Protein AF-A0ABD2LKK3-F1 (afdb_monomer)

Radius of gyration: 20.93 Å; Cα contacts (8 Å, |Δi|>4): 70; chains: 1; bounding box: 27×36×57 Å

Sequence (94 aa):
MAYNGFKNVTVDQHFYVRHRICLRYANNPCVIEKSKNGLERYYPMELVKIVREWSKLYMEAHIRCCYQILYGKLSDLGIVVATLLYSFSHFLRS

Foldseek 3Di:
DDAWPPPPDQPQNVCCVPPVDRDPCSVDAWDWDQDPVRTIGTHRPVPDDDDCPVVVVVVVVLVVLVVCVVVVNDDPVSVVVNVVVVVVVVVVVD

Nearest PDB structures (foldseek):
  6lw5-assembly1_A  TM=2.890E-01  e=2.418E+00  Escherichia coli

pLDDT: mean 70.03, std 16.15, range [43.22, 92.88]

Mean predicted aligned error: 16.16 Å

InterPro domains:
  IPR036085 PAZ domain superfamily [SSF101690] (7-52)

Secondary structure (DSSP, 8-state):
-B-TT-TT-BHHHHHHHHH----TTTTSPEEEEE-TTS-EEEEEGGG----THHHHHHHHHHHHHHHHHHTT---HHHHHHHHHHHHHHHHTT-

Solvent-accessible surface area (backbone atoms only — not comparable to full-atom values): 5861 Å² total; per-residue (Å²): 113,70,46,72,90,47,89,81,43,36,57,51,59,50,37,32,73,76,68,70,39,81,64,91,61,67,87,55,72,59,49,74,50,78,44,95,83,76,50,63,45,80,40,58,52,93,77,64,74,88,76,66,65,64,56,53,58,50,48,52,52,46,51,52,49,52,50,34,59,76,69,70,72,57,58,76,70,51,54,53,53,51,53,51,51,52,54,50,58,56,59,78,72,112

Structure (mmCIF, N/CA/C/O backbone):
data_AF-A0ABD2LKK3-F1
#
_entry.id   AF-A0ABD2LKK3-F1
#
loop_
_atom_site.group_PDB
_atom_site.id
_atom_site.type_symbol
_atom_site.label_atom_id
_atom_site.label_alt_id
_atom_site.label_comp_id
_atom_site.label_asym_id
_atom_site.label_entity_id
_atom_site.label_seq_id
_atom_site.pdbx_PDB_ins_code
_atom_site.Cartn_x
_atom_site.Cartn_y
_atom_site.Cartn_z
_atom_site.occupancy
_atom_site.B_iso_or_equiv
_atom_site.auth_seq_id
_atom_site.auth_comp_id
_atom_site.auth_asym_id
_atom_site.auth_atom_id
_atom_site.pdbx_PDB_model_num
ATOM 1 N N . MET A 1 1 ? 2.626 3.820 -12.382 1.00 49.06 1 MET A N 1
ATOM 2 C CA . MET A 1 1 ? 3.460 4.095 -11.189 1.00 49.06 1 MET A CA 1
ATOM 3 C C . MET A 1 1 ? 4.368 2.894 -10.967 1.00 49.06 1 MET A C 1
ATOM 5 O O . MET A 1 1 ? 3.848 1.786 -10.910 1.00 49.06 1 MET A O 1
ATOM 9 N N . ALA A 1 2 ? 5.690 3.083 -10.968 1.00 43.72 2 ALA A N 1
ATOM 10 C CA . ALA A 1 2 ? 6.663 1.988 -10.909 1.00 43.72 2 ALA A CA 1
ATOM 11 C C . ALA A 1 2 ? 6.999 1.610 -9.457 1.00 43.72 2 ALA A C 1
ATOM 13 O O . ALA A 1 2 ? 7.172 2.489 -8.617 1.00 43.72 2 ALA A O 1
ATOM 14 N N . TYR A 1 3 ? 7.102 0.312 -9.176 1.00 48.75 3 TYR A N 1
ATOM 15 C CA . TYR A 1 3 ? 7.445 -0.227 -7.861 1.00 48.75 3 TYR A CA 1
ATOM 16 C C . TYR A 1 3 ? 8.963 -0.454 -7.743 1.00 48.75 3 TYR A C 1
ATOM 18 O O . TYR A 1 3 ? 9.542 -1.258 -8.471 1.00 48.75 3 TYR A O 1
ATOM 26 N N . ASN A 1 4 ? 9.596 0.211 -6.770 1.00 46.41 4 ASN A N 1
ATOM 27 C CA . ASN A 1 4 ? 10.872 -0.209 -6.176 1.00 46.41 4 ASN A CA 1
ATOM 28 C C . ASN A 1 4 ? 12.077 -0.315 -7.145 1.00 46.41 4 ASN A C 1
ATOM 30 O O . ASN A 1 4 ? 12.809 -1.301 -7.131 1.00 46.41 4 ASN A O 1
ATOM 34 N N . GLY A 1 5 ? 12.283 0.681 -8.014 1.00 50.78 5 GLY A N 1
ATOM 35 C CA . GLY A 1 5 ? 13.502 0.804 -8.837 1.00 50.78 5 GLY A CA 1
ATOM 36 C C . GLY A 1 5 ? 13.669 -0.220 -9.971 1.00 50.78 5 GLY A C 1
ATOM 37 O O . GLY A 1 5 ? 14.537 -0.043 -10.825 1.00 50.78 5 GLY A O 1
ATOM 38 N N . PHE A 1 6 ? 12.814 -1.242 -10.055 1.00 51.78 6 PHE A N 1
ATOM 39 C CA . PHE A 1 6 ? 12.710 -2.091 -11.237 1.00 51.78 6 PHE A CA 1
ATOM 40 C C . PHE A 1 6 ? 11.916 -1.340 -12.304 1.00 51.78 6 PHE A C 1
ATOM 42 O O . PHE A 1 6 ? 10.716 -1.093 -12.156 1.00 51.78 6 PHE A O 1
ATOM 49 N N . LYS A 1 7 ? 12.600 -0.950 -13.385 1.00 56.09 7 LYS A N 1
ATOM 50 C CA . LYS A 1 7 ? 11.965 -0.351 -14.563 1.00 56.09 7 LYS A CA 1
ATOM 51 C C . LYS A 1 7 ? 10.819 -1.266 -15.018 1.00 56.09 7 LYS A C 1
ATOM 53 O O . LYS A 1 7 ? 11.064 -2.386 -15.448 1.00 56.09 7 LYS A O 1
ATOM 58 N N . ASN A 1 8 ? 9.593 -0.747 -14.936 1.00 69.69 8 ASN A N 1
ATOM 59 C CA . ASN A 1 8 ? 8.366 -1.251 -15.570 1.00 69.69 8 ASN A CA 1
ATOM 60 C C . ASN A 1 8 ? 7.476 -2.248 -14.807 1.00 69.69 8 ASN A C 1
ATOM 62 O O . ASN A 1 8 ? 6.498 -2.691 -15.399 1.00 69.69 8 ASN A O 1
ATOM 66 N N . VAL A 1 9 ? 7.709 -2.555 -13.524 1.00 80.06 9 VAL A N 1
ATOM 67 C CA . VAL A 1 9 ? 6.701 -3.313 -12.749 1.00 80.06 9 VAL A CA 1
ATOM 68 C C . VAL A 1 9 ? 5.724 -2.348 -12.087 1.00 80.06 9 VAL A C 1
ATOM 70 O O . VAL A 1 9 ? 6.116 -1.502 -11.276 1.00 80.06 9 VAL A O 1
ATOM 73 N N . THR A 1 10 ? 4.448 -2.465 -12.437 1.00 86.94 10 THR A N 1
ATOM 74 C CA . THR A 1 10 ? 3.368 -1.682 -11.833 1.00 86.94 10 THR A CA 1
ATOM 75 C C . THR A 1 10 ? 2.872 -2.330 -10.534 1.00 86.94 10 THR A C 1
ATOM 77 O O . THR A 1 10 ? 3.102 -3.512 -10.267 1.00 86.94 10 THR A O 1
ATOM 80 N N . VAL A 1 11 ? 2.223 -1.546 -9.668 1.00 87.31 11 VAL A N 1
ATOM 81 C CA . VAL A 1 11 ? 1.770 -2.024 -8.347 1.00 87.31 11 VAL A CA 1
ATOM 82 C C . VAL A 1 11 ? 0.735 -3.149 -8.479 1.00 87.31 11 VAL A C 1
ATOM 84 O O . VAL A 1 11 ? 0.815 -4.143 -7.764 1.00 87.31 11 VAL A O 1
ATOM 87 N N . ASP A 1 12 ? -0.193 -3.047 -9.425 1.00 90.75 12 ASP A N 1
ATOM 88 C CA . ASP A 1 12 ? -1.168 -4.097 -9.742 1.00 90.75 12 ASP A CA 1
ATOM 89 C C . ASP A 1 12 ? -0.492 -5.411 -10.160 1.00 90.75 12 ASP A C 1
ATOM 91 O O . ASP A 1 12 ? -0.819 -6.465 -9.616 1.00 90.75 12 ASP A O 1
ATOM 95 N N . GLN A 1 13 ? 0.514 -5.354 -11.037 1.00 89.75 13 GLN A N 1
ATOM 96 C CA . GLN A 1 13 ? 1.288 -6.528 -11.444 1.00 89.75 13 GLN A CA 1
ATOM 97 C C . GLN A 1 13 ? 2.010 -7.161 -10.255 1.00 89.75 13 GLN A C 1
ATOM 99 O O . GLN A 1 13 ? 1.974 -8.382 -10.086 1.00 89.75 13 GLN A O 1
ATOM 104 N N . HIS A 1 14 ? 2.634 -6.342 -9.403 1.00 90.12 14 HIS A N 1
ATOM 105 C CA . HIS A 1 14 ? 3.305 -6.825 -8.200 1.00 90.12 14 HIS A CA 1
ATOM 106 C C . HIS A 1 14 ? 2.335 -7.585 -7.285 1.00 90.12 14 HIS A C 1
ATOM 108 O O . HIS A 1 14 ? 2.627 -8.708 -6.868 1.00 90.12 14 HIS A O 1
ATOM 114 N N . PHE A 1 15 ? 1.169 -7.001 -6.999 1.00 91.06 15 PHE A N 1
ATOM 115 C CA . PHE A 1 15 ? 0.169 -7.608 -6.121 1.00 91.06 15 PHE A CA 1
ATOM 116 C C . PHE A 1 15 ? -0.494 -8.843 -6.740 1.00 91.06 15 PHE A C 1
ATOM 118 O O . PHE A 1 15 ? -0.742 -9.823 -6.033 1.00 91.06 15 PHE A O 1
ATOM 125 N N . TYR A 1 16 ? -0.690 -8.863 -8.056 1.00 92.56 16 TYR A N 1
ATOM 126 C CA . TYR A 1 16 ? -1.203 -10.039 -8.747 1.00 92.56 16 TYR A CA 1
ATOM 127 C C . TYR A 1 16 ? -0.209 -11.205 -8.714 1.00 92.56 16 TYR A C 1
ATOM 129 O O . TYR A 1 16 ? -0.569 -12.321 -8.341 1.00 92.56 16 TYR A O 1
ATOM 137 N N . VAL A 1 17 ? 1.060 -10.964 -9.053 1.00 91.44 17 VAL A N 1
ATOM 138 C CA . VAL A 1 17 ? 2.078 -12.025 -9.107 1.00 91.44 17 VAL A CA 1
ATOM 139 C C . VAL A 1 17 ? 2.417 -12.539 -7.710 1.00 91.44 17 VAL A C 1
ATOM 141 O O . VAL A 1 17 ? 2.470 -13.751 -7.500 1.00 91.44 17 VAL A O 1
ATOM 144 N N . ARG A 1 18 ? 2.632 -11.633 -6.749 1.00 89.69 18 ARG A N 1
ATOM 145 C CA . ARG A 1 18 ? 3.114 -11.985 -5.407 1.00 89.69 18 ARG A CA 1
ATOM 146 C C . ARG A 1 18 ? 2.005 -12.457 -4.473 1.00 89.69 18 ARG A C 1
ATOM 148 O O . ARG A 1 18 ? 2.235 -13.363 -3.679 1.00 89.69 18 ARG A O 1
ATOM 155 N N . HIS A 1 19 ? 0.830 -11.838 -4.549 1.00 91.12 19 HIS A N 1
ATOM 156 C CA . HIS A 1 19 ? -0.252 -12.057 -3.587 1.00 91.12 19 HIS A CA 1
ATOM 157 C C . HIS A 1 19 ? -1.503 -12.682 -4.207 1.00 91.12 19 HIS A C 1
ATOM 159 O O . HIS A 1 19 ? -2.428 -13.007 -3.469 1.00 91.12 19 HIS A O 1
ATOM 165 N N . ARG A 1 20 ? -1.540 -12.877 -5.536 1.00 92.88 20 ARG A N 1
ATOM 166 C CA . ARG A 1 20 ? -2.731 -13.342 -6.271 1.00 92.88 20 ARG A CA 1
ATOM 167 C C . ARG A 1 20 ? -3.949 -12.437 -6.054 1.00 92.88 20 ARG A C 1
ATOM 169 O O . ARG A 1 20 ? -5.083 -12.903 -6.069 1.00 92.88 20 ARG A O 1
ATOM 176 N N . ILE A 1 21 ? -3.708 -11.137 -5.868 1.00 92.50 21 ILE A N 1
ATOM 177 C CA . ILE A 1 21 ? -4.755 -10.127 -5.688 1.00 92.50 21 ILE A CA 1
ATOM 178 C C . ILE A 1 21 ? -4.935 -9.361 -6.997 1.00 92.50 21 ILE A C 1
ATOM 180 O O . ILE A 1 21 ? -4.011 -8.696 -7.462 1.00 92.50 21 ILE A O 1
ATOM 184 N N . CYS A 1 22 ? -6.139 -9.424 -7.564 1.00 92.81 22 CYS A N 1
ATOM 185 C CA . CYS A 1 22 ? -6.557 -8.540 -8.649 1.00 92.81 22 CYS A CA 1
ATOM 186 C C . CYS A 1 22 ? -7.121 -7.251 -8.050 1.00 92.81 22 CYS A C 1
ATOM 188 O O . CYS A 1 22 ? -8.178 -7.286 -7.416 1.00 92.81 22 CYS A O 1
ATOM 190 N N . LEU A 1 23 ? -6.426 -6.128 -8.249 1.00 90.19 23 LEU A N 1
ATOM 191 C CA . LEU A 1 23 ? -6.915 -4.842 -7.764 1.00 90.19 23 LEU A CA 1
ATOM 192 C C . LEU A 1 23 ? -8.153 -4.419 -8.557 1.00 90.19 23 LEU A C 1
ATOM 194 O O . LEU A 1 23 ? -8.132 -4.430 -9.788 1.00 90.19 23 LEU A O 1
ATOM 198 N N . ARG A 1 24 ? -9.227 -4.019 -7.870 1.00 92.00 24 ARG A N 1
ATOM 199 C CA . ARG A 1 24 ? -10.454 -3.538 -8.533 1.00 92.00 24 ARG A CA 1
ATOM 200 C C . ARG A 1 24 ? -10.266 -2.132 -9.081 1.00 92.00 24 ARG A C 1
ATOM 202 O O . ARG A 1 24 ? -10.785 -1.807 -10.145 1.00 92.00 24 ARG A O 1
ATOM 209 N N . TYR A 1 25 ? -9.493 -1.321 -8.369 1.00 89.88 25 TYR A N 1
ATOM 210 C CA . TYR A 1 25 ? -9.233 0.068 -8.718 1.00 89.88 25 TYR A CA 1
ATOM 211 C C . TYR A 1 25 ? -7.745 0.297 -9.002 1.00 89.88 25 TYR A C 1
ATOM 213 O O . TYR A 1 25 ? -7.099 1.117 -8.355 1.00 89.88 25 TYR A O 1
ATOM 221 N N . ALA A 1 26 ? -7.183 -0.426 -9.976 1.00 85.19 26 ALA A N 1
ATOM 222 C CA . ALA A 1 26 ? -5.757 -0.347 -10.323 1.00 85.19 26 ALA A CA 1
ATOM 223 C C . ALA A 1 26 ? -5.285 1.063 -10.745 1.00 85.19 26 ALA A C 1
ATOM 225 O O . ALA A 1 26 ? -4.115 1.397 -10.579 1.00 85.19 26 ALA A O 1
ATOM 226 N N . ASN A 1 27 ? -6.200 1.901 -11.247 1.00 85.25 27 ASN A N 1
ATOM 227 C CA . ASN A 1 27 ? -5.916 3.283 -11.647 1.00 85.25 27 ASN A CA 1
ATOM 228 C C . ASN A 1 27 ? -5.941 4.282 -10.477 1.00 85.25 27 ASN A C 1
ATOM 230 O O . ASN A 1 27 ? -5.589 5.446 -10.665 1.00 85.25 27 ASN A O 1
ATOM 234 N N . ASN A 1 28 ? -6.371 3.863 -9.283 1.00 87.31 28 ASN A N 1
ATOM 235 C CA . ASN A 1 28 ? -6.387 4.741 -8.120 1.00 87.31 28 ASN A CA 1
ATOM 236 C C . ASN A 1 28 ? -4.960 5.034 -7.625 1.00 87.31 28 ASN A C 1
ATOM 238 O O . ASN A 1 28 ? -4.064 4.195 -7.7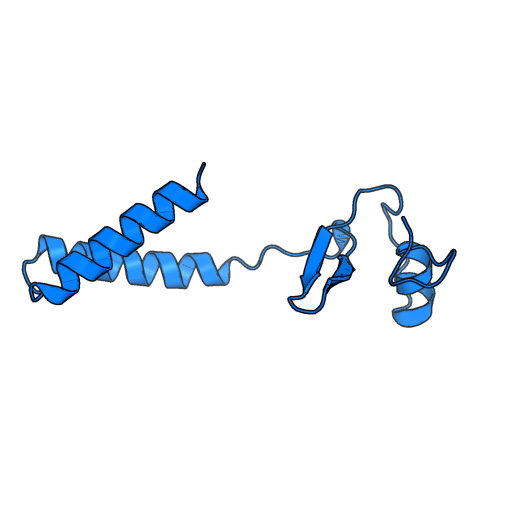63 1.00 87.31 28 ASN A O 1
ATOM 242 N N . PRO A 1 29 ? -4.738 6.202 -6.994 1.00 87.12 29 PRO A N 1
ATOM 243 C CA . PRO A 1 29 ? -3.447 6.516 -6.399 1.00 87.12 29 PRO A CA 1
ATOM 244 C C . PRO A 1 29 ? -3.076 5.505 -5.306 1.00 87.12 29 PRO A C 1
ATOM 246 O O . PRO A 1 29 ? -3.936 4.923 -4.640 1.00 87.12 29 PRO A O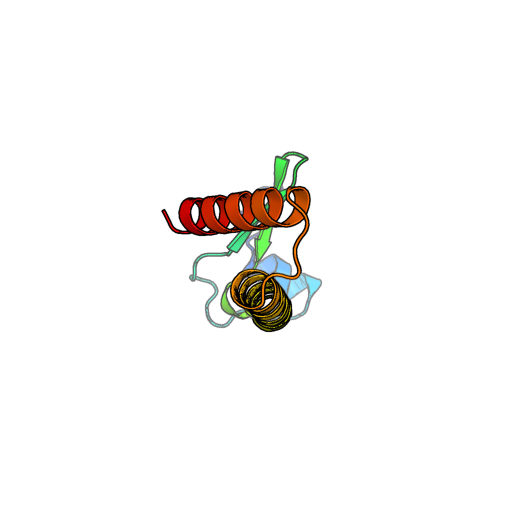 1
ATOM 249 N N . CYS A 1 30 ? -1.773 5.302 -5.122 1.00 89.56 30 CYS A N 1
ATOM 250 C CA . CYS A 1 30 ? -1.222 4.457 -4.067 1.00 89.56 30 CYS A CA 1
ATOM 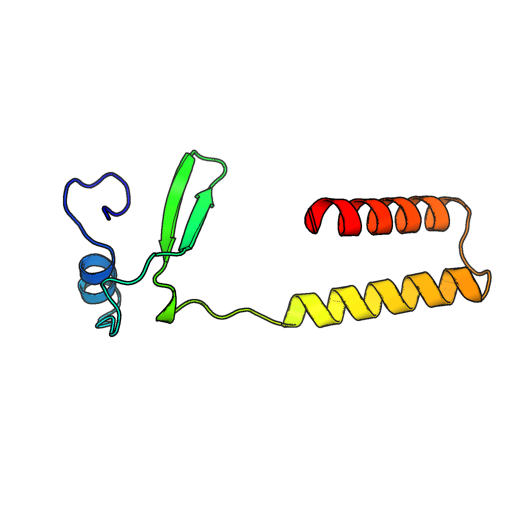251 C C . CYS A 1 30 ? -0.818 5.298 -2.852 1.00 89.56 30 CYS A C 1
ATOM 253 O O . CYS A 1 30 ? -0.376 6.438 -2.990 1.00 89.56 30 CYS A O 1
ATOM 255 N N . VAL A 1 31 ? -0.897 4.701 -1.667 1.00 89.12 31 VAL A N 1
ATOM 256 C CA . VAL A 1 31 ? -0.273 5.239 -0.457 1.00 89.12 31 VAL A CA 1
ATOM 257 C C . VAL A 1 31 ? 1.223 4.949 -0.521 1.00 89.12 31 VAL A C 1
ATOM 259 O O . VAL A 1 31 ? 1.622 3.819 -0.811 1.00 89.12 31 VAL A O 1
ATOM 262 N N . ILE A 1 32 ? 2.043 5.966 -0.257 1.00 88.75 32 ILE A N 1
ATOM 263 C CA . ILE A 1 32 ? 3.503 5.864 -0.295 1.00 88.75 32 ILE A CA 1
ATOM 264 C C . ILE A 1 32 ? 4.038 5.936 1.131 1.00 88.75 32 ILE A C 1
ATOM 266 O O . ILE A 1 32 ? 3.872 6.941 1.819 1.00 88.75 32 ILE A O 1
ATOM 270 N N . GLU A 1 33 ? 4.708 4.876 1.563 1.00 84.00 33 GLU A N 1
ATOM 271 C CA . GLU A 1 33 ? 5.456 4.847 2.814 1.00 84.00 33 GLU A CA 1
ATOM 272 C C . GLU A 1 33 ? 6.929 5.123 2.511 1.00 84.00 33 GLU A C 1
ATOM 274 O O . GLU A 1 33 ? 7.601 4.343 1.827 1.00 84.00 33 GLU A O 1
ATOM 279 N N . LYS A 1 34 ? 7.432 6.251 3.018 1.00 83.81 34 LYS A N 1
ATOM 280 C CA . LYS A 1 34 ? 8.842 6.626 2.899 1.00 83.81 34 LYS A CA 1
ATOM 281 C C . LYS A 1 34 ? 9.625 6.026 4.061 1.00 83.81 34 LYS A C 1
ATOM 283 O O . LYS A 1 34 ? 9.427 6.409 5.213 1.00 83.81 34 LYS A O 1
ATOM 288 N N . SER A 1 35 ? 10.521 5.090 3.766 1.00 80.50 35 SER A N 1
ATOM 289 C CA . SER A 1 35 ? 11.455 4.558 4.759 1.00 80.50 35 SER A CA 1
ATOM 290 C C . SER A 1 35 ? 12.579 5.558 5.044 1.00 80.50 35 SER A C 1
ATOM 292 O O . SER A 1 35 ? 12.990 6.312 4.161 1.00 80.50 35 SER A O 1
ATOM 294 N N . LYS A 1 36 ? 13.156 5.503 6.254 1.00 79.31 36 LYS A N 1
ATOM 295 C CA . LYS A 1 36 ? 14.355 6.281 6.630 1.00 79.31 36 LYS A CA 1
ATOM 296 C C . LYS A 1 36 ? 15.552 6.016 5.706 1.00 79.31 36 LYS A C 1
ATOM 298 O O . LYS A 1 36 ? 16.416 6.871 5.573 1.00 79.31 36 LYS A O 1
ATOM 303 N N . ASN A 1 37 ? 15.567 4.865 5.033 1.00 79.62 37 ASN A N 1
ATOM 304 C CA . ASN A 1 37 ? 16.638 4.461 4.121 1.00 79.62 37 ASN A CA 1
ATOM 305 C C . ASN A 1 37 ? 16.421 4.954 2.675 1.00 79.62 37 ASN A C 1
ATOM 307 O O . ASN A 1 37 ? 17.068 4.451 1.763 1.00 79.62 37 ASN A O 1
ATOM 311 N N . GLY A 1 38 ? 15.465 5.861 2.436 1.00 77.81 38 GLY A N 1
ATOM 312 C CA . GLY A 1 38 ? 15.150 6.387 1.099 1.00 77.81 38 GLY A CA 1
ATOM 313 C C . GLY A 1 38 ? 14.400 5.411 0.185 1.00 77.81 38 GLY A C 1
ATOM 314 O O . GLY A 1 38 ? 14.085 5.751 -0.950 1.00 77.81 38 GLY A O 1
ATOM 315 N N . LEU A 1 39 ? 14.087 4.207 0.673 1.00 78.62 39 LEU A N 1
ATOM 316 C CA . LEU A 1 39 ? 13.249 3.245 -0.037 1.00 78.62 39 LEU A CA 1
ATOM 317 C C . LEU A 1 39 ? 11.775 3.639 0.093 1.00 78.62 39 LEU A C 1
ATOM 319 O O . LEU A 1 39 ? 11.275 3.841 1.203 1.00 78.62 39 LEU A O 1
ATOM 323 N N . GLU A 1 40 ? 11.077 3.696 -1.037 1.00 83.56 40 GLU A N 1
ATOM 324 C CA . GLU A 1 40 ? 9.645 3.981 -1.097 1.00 83.56 40 GLU A CA 1
ATOM 325 C C . GLU A 1 40 ? 8.852 2.691 -1.295 1.00 83.56 40 GLU A C 1
ATOM 327 O O . GLU A 1 40 ? 9.123 1.902 -2.204 1.00 83.56 40 GLU A O 1
ATOM 332 N N . ARG A 1 41 ? 7.849 2.475 -0.443 1.00 85.31 41 ARG A N 1
ATOM 333 C CA . ARG A 1 41 ? 6.906 1.361 -0.576 1.00 85.31 41 ARG A CA 1
ATOM 334 C C . ARG A 1 41 ? 5.551 1.890 -1.011 1.00 85.31 41 ARG A C 1
ATOM 336 O O . ARG A 1 41 ? 5.052 2.858 -0.447 1.00 85.31 41 ARG A O 1
ATOM 343 N N . TYR A 1 42 ? 4.960 1.225 -1.995 1.00 88.56 42 TYR A N 1
ATOM 344 C CA . TYR A 1 42 ? 3.690 1.614 -2.594 1.00 88.56 42 TYR A CA 1
ATOM 345 C C . TYR A 1 42 ? 2.611 0.598 -2.220 1.00 88.56 42 TYR A C 1
ATOM 347 O O . TYR A 1 42 ? 2.776 -0.597 -2.477 1.00 88.56 42 TYR A O 1
ATOM 355 N N . TYR A 1 43 ? 1.509 1.077 -1.645 1.00 89.75 43 TYR A N 1
ATOM 356 C CA . TYR A 1 43 ? 0.374 0.257 -1.226 1.00 89.75 43 TYR A CA 1
ATOM 357 C C . TYR A 1 43 ? -0.920 0.726 -1.913 1.00 89.75 43 TYR A C 1
ATOM 359 O O . TYR A 1 43 ? -1.250 1.913 -1.839 1.00 89.75 43 TYR A O 1
ATOM 367 N N . PRO A 1 44 ? -1.688 -0.169 -2.559 1.00 91.50 44 PRO A N 1
ATOM 368 C CA . PRO A 1 44 ? -2.992 0.170 -3.127 1.00 91.50 44 PRO A CA 1
ATOM 369 C C . PRO A 1 44 ? -3.969 0.650 -2.050 1.00 91.50 44 PRO A C 1
ATOM 371 O O . PRO A 1 44 ? -4.161 -0.044 -1.051 1.00 91.50 44 PRO A O 1
ATOM 374 N N . MET A 1 45 ? -4.642 1.788 -2.265 1.00 89.06 45 MET A N 1
ATOM 375 C CA . MET A 1 45 ? -5.606 2.334 -1.292 1.00 89.06 45 MET A CA 1
ATOM 376 C C . MET A 1 45 ? -6.706 1.341 -0.909 1.00 89.06 45 MET A C 1
ATOM 378 O O . MET A 1 45 ? -7.116 1.301 0.245 1.00 89.06 45 MET A O 1
ATOM 382 N N . GLU A 1 46 ? -7.166 0.518 -1.851 1.00 86.38 46 GLU A N 1
ATOM 383 C CA . GLU A 1 46 ? -8.226 -0.467 -1.598 1.00 86.38 46 GLU A CA 1
ATOM 384 C C . GLU A 1 46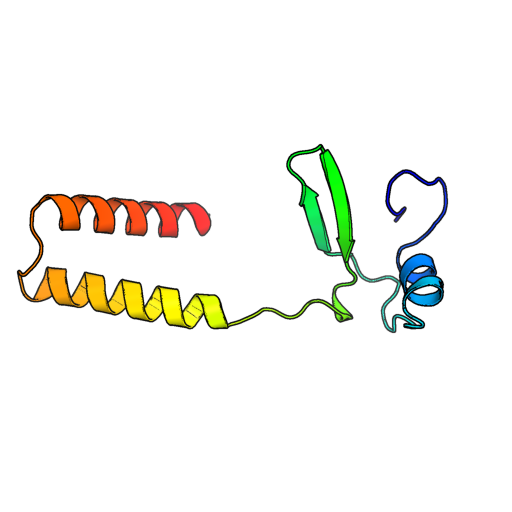 ? -7.841 -1.563 -0.589 1.00 86.38 46 GLU A C 1
ATOM 386 O O . GLU A 1 46 ? -8.723 -2.229 -0.048 1.00 86.38 46 GLU A O 1
ATOM 391 N N . LEU A 1 47 ? -6.545 -1.743 -0.314 1.00 86.50 47 LEU A N 1
ATOM 392 C CA . LEU A 1 47 ? -6.039 -2.702 0.670 1.00 86.50 47 LEU A CA 1
ATOM 393 C C . LEU A 1 47 ? -5.664 -2.038 2.003 1.00 86.50 47 LEU A C 1
ATOM 395 O O . LEU A 1 47 ? -5.443 -2.735 2.994 1.00 86.50 47 LEU A O 1
ATOM 399 N N . VAL A 1 48 ? -5.596 -0.705 2.052 1.00 86.69 48 VAL A N 1
ATOM 400 C CA . VAL A 1 48 ? -5.207 0.037 3.253 1.00 86.69 48 VAL A CA 1
ATOM 401 C C . VAL A 1 48 ? -6.416 0.195 4.171 1.00 86.69 48 VAL A C 1
ATOM 403 O O . VAL A 1 48 ? -7.456 0.724 3.786 1.00 86.69 48 VAL A O 1
ATOM 406 N N . LYS A 1 49 ? -6.270 -0.240 5.425 1.00 82.94 49 LYS A N 1
ATOM 407 C CA . LYS A 1 49 ? -7.270 -0.040 6.477 1.00 82.94 49 LYS A CA 1
ATOM 408 C C . LYS A 1 49 ? -6.744 0.952 7.503 1.00 82.94 49 LYS A C 1
ATOM 410 O O . LYS A 1 49 ? -5.634 0.802 8.005 1.00 82.94 49 LYS A O 1
ATOM 415 N N . ILE A 1 50 ? -7.568 1.936 7.854 1.00 75.50 50 ILE A N 1
ATOM 416 C CA . ILE A 1 50 ? -7.279 2.843 8.965 1.00 75.50 50 ILE A CA 1
ATOM 417 C C . ILE A 1 50 ? -7.514 2.070 10.266 1.00 75.50 50 ILE A C 1
ATOM 419 O O . ILE A 1 50 ? -8.654 1.773 10.628 1.00 75.50 50 ILE A O 1
ATOM 423 N N . VAL A 1 51 ? -6.435 1.725 10.965 1.00 74.31 51 VAL A N 1
ATOM 424 C CA . VAL A 1 51 ? -6.512 1.060 12.270 1.00 74.31 51 VAL A CA 1
ATOM 425 C C . VAL A 1 51 ? -6.904 2.099 13.326 1.00 74.31 51 VAL A C 1
ATOM 427 O O . VAL A 1 51 ? -6.109 2.961 13.692 1.00 74.31 51 VAL A O 1
ATOM 430 N N . ARG A 1 52 ? -8.145 2.024 13.825 1.00 59.34 52 ARG A N 1
ATOM 431 C CA . ARG A 1 52 ? -8.701 2.933 14.854 1.00 59.34 52 ARG A CA 1
ATOM 432 C C . ARG A 1 52 ? -8.157 2.702 16.277 1.00 59.34 52 ARG A C 1
ATOM 434 O O . ARG A 1 52 ? -8.568 3.391 17.205 1.00 59.34 52 ARG A O 1
ATOM 441 N N . GLU A 1 53 ? -7.267 1.736 16.492 1.00 54.38 53 GLU A N 1
ATOM 442 C CA . GLU A 1 53 ? -6.806 1.374 17.845 1.00 54.38 53 GLU A CA 1
ATOM 443 C C . GLU A 1 53 ? -5.932 2.454 18.494 1.00 54.38 53 GLU A C 1
ATOM 445 O O . GLU A 1 53 ? -6.043 2.700 19.695 1.00 54.38 53 GLU A O 1
ATOM 450 N N . TRP A 1 54 ? -5.169 3.204 17.696 1.00 47.84 54 TRP A N 1
ATOM 451 C CA . TRP A 1 54 ? -4.390 4.347 18.184 1.00 47.84 54 TRP A CA 1
ATOM 452 C C . TRP A 1 54 ? -5.273 5.489 18.694 1.00 47.84 54 TRP A C 1
ATOM 454 O O . TRP A 1 54 ? -4.866 6.243 19.572 1.00 47.84 54 TRP A O 1
ATOM 464 N N . SER A 1 55 ? -6.510 5.590 18.199 1.00 51.19 55 SER A N 1
ATOM 465 C CA . SER A 1 55 ? -7.476 6.597 18.639 1.00 51.19 55 SER A CA 1
ATOM 466 C C . SER A 1 55 ? -7.932 6.349 20.075 1.00 51.19 55 SER A C 1
ATOM 468 O O . SER A 1 55 ? -8.082 7.299 20.837 1.00 51.19 55 SER A O 1
ATOM 470 N N . LYS A 1 56 ? -8.143 5.082 20.459 1.00 51.06 56 LYS A N 1
ATOM 471 C CA . LYS A 1 56 ? -8.599 4.733 21.811 1.00 51.06 56 LYS A CA 1
ATOM 472 C C . LYS A 1 56 ? -7.503 4.941 22.843 1.00 51.06 56 LYS A C 1
ATOM 474 O O . LYS A 1 56 ? -7.747 5.633 23.819 1.00 51.06 56 LYS A O 1
ATOM 479 N N . LEU A 1 57 ? -6.296 4.431 22.590 1.00 55.88 57 LEU A N 1
ATOM 480 C CA . LEU A 1 57 ? -5.169 4.596 23.514 1.00 55.88 57 LEU A CA 1
ATOM 481 C C . LEU A 1 57 ? -4.795 6.072 23.699 1.00 55.88 57 LEU A C 1
ATOM 483 O O . LEU A 1 57 ? -4.536 6.503 24.819 1.00 55.88 57 LEU A O 1
ATOM 487 N N . TYR A 1 58 ? -4.825 6.863 22.621 1.00 58.16 58 TYR A N 1
ATOM 488 C CA . TYR A 1 58 ? -4.560 8.298 22.706 1.00 58.16 58 TYR A CA 1
ATOM 489 C C . TYR A 1 58 ? -5.681 9.045 23.437 1.00 58.16 58 TYR A C 1
ATOM 491 O O . TYR A 1 58 ? -5.391 9.884 24.284 1.00 58.16 58 TYR A O 1
ATOM 499 N N . MET A 1 59 ? -6.956 8.726 23.175 1.00 56.75 59 MET A N 1
ATOM 500 C CA . MET A 1 59 ? -8.067 9.347 23.904 1.00 56.75 59 MET A CA 1
ATOM 501 C C . MET A 1 59 ? -8.093 8.948 25.378 1.00 56.75 59 MET A C 1
ATOM 503 O O . MET A 1 59 ? -8.306 9.812 26.218 1.00 56.75 59 MET A O 1
ATOM 507 N N . GLU A 1 60 ? -7.828 7.688 25.720 1.00 58.62 60 GLU A N 1
ATOM 508 C CA . GLU A 1 60 ? -7.738 7.238 27.111 1.00 58.62 60 GLU A CA 1
ATOM 509 C C . GLU A 1 60 ? -6.568 7.906 27.839 1.00 58.62 60 GLU A C 1
ATOM 511 O O . GLU A 1 60 ? -6.744 8.394 28.955 1.00 58.62 60 GLU A O 1
ATOM 516 N N . ALA A 1 61 ? -5.396 8.011 27.204 1.00 60.38 61 ALA A N 1
ATOM 517 C CA . ALA A 1 61 ? -4.253 8.728 27.766 1.00 60.38 61 ALA A CA 1
ATOM 518 C C . ALA A 1 61 ? -4.535 10.231 27.932 1.00 60.38 61 ALA A C 1
ATOM 520 O O . ALA A 1 61 ? -4.178 10.813 28.959 1.00 60.38 61 ALA A O 1
ATOM 521 N N . HIS A 1 62 ? -5.214 10.849 26.962 1.00 60.62 62 HIS A N 1
ATOM 522 C CA . HIS A 1 62 ? -5.573 12.264 26.998 1.00 60.62 62 HIS A CA 1
ATOM 523 C C . HIS A 1 62 ? -6.641 12.550 28.062 1.00 60.62 62 HIS A C 1
ATOM 525 O O . HIS A 1 62 ? -6.450 13.448 28.873 1.00 60.62 62 HIS A O 1
ATOM 531 N 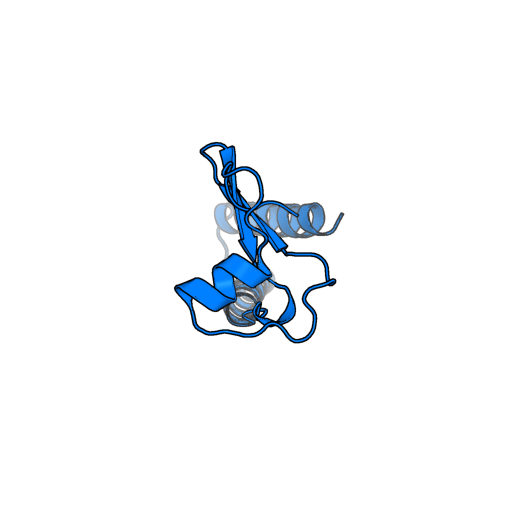N . ILE A 1 63 ? -7.697 11.730 28.158 1.00 62.66 63 ILE A N 1
ATOM 532 C CA . ILE A 1 63 ? -8.709 11.810 29.225 1.00 62.66 63 ILE A CA 1
ATOM 533 C C . ILE A 1 63 ? -8.047 11.641 30.595 1.00 62.66 63 ILE A C 1
ATOM 535 O O . ILE A 1 63 ? -8.339 12.407 31.511 1.00 62.66 63 ILE A O 1
ATOM 539 N N . ARG A 1 64 ? -7.119 10.686 30.744 1.00 59.91 64 ARG A N 1
ATOM 540 C CA . ARG A 1 64 ? -6.417 10.443 32.012 1.00 59.91 64 ARG A CA 1
ATOM 541 C C . ARG A 1 64 ? -5.510 11.610 32.404 1.00 59.91 64 ARG A C 1
ATOM 543 O O . ARG A 1 64 ? -5.521 11.996 33.572 1.00 59.91 64 ARG A O 1
ATOM 550 N N . CYS A 1 65 ? -4.795 12.206 31.446 1.00 57.62 65 CYS A N 1
ATOM 551 C CA . CYS A 1 65 ? -4.021 13.430 31.672 1.00 57.62 65 CYS A CA 1
ATOM 552 C C . CYS A 1 65 ? -4.929 14.608 32.041 1.00 57.62 65 CYS A C 1
ATOM 55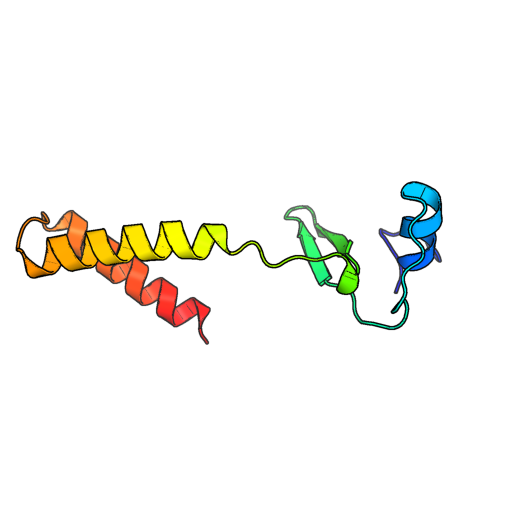4 O O . CYS A 1 65 ? -4.709 15.235 33.072 1.00 57.62 65 CYS A O 1
ATOM 556 N N . CYS A 1 66 ? -5.985 14.881 31.269 1.00 55.22 66 CYS A N 1
ATOM 557 C CA . CYS A 1 66 ? -6.915 15.979 31.545 1.00 55.22 66 CYS A CA 1
ATOM 558 C C . CYS A 1 66 ? -7.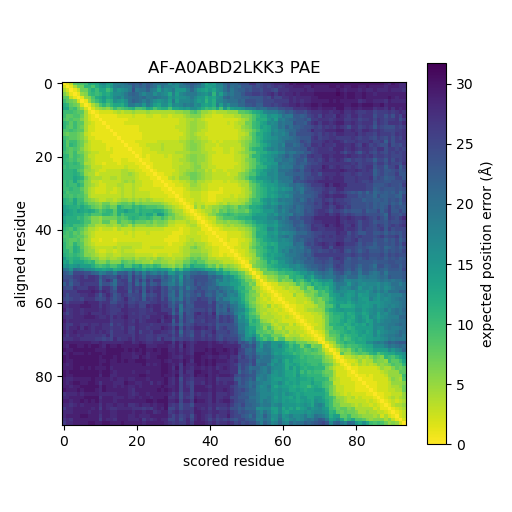589 15.834 32.918 1.00 55.22 66 CYS A C 1
ATOM 560 O O . CYS A 1 66 ? -7.682 16.815 33.652 1.00 55.22 66 CYS A O 1
ATOM 562 N N . TYR A 1 67 ? -7.996 14.619 33.302 1.00 58.59 67 TYR A N 1
ATOM 563 C CA . TYR A 1 67 ? -8.577 14.346 34.618 1.00 58.59 67 TYR A CA 1
ATOM 564 C C . TYR A 1 67 ? -7.556 14.597 35.739 1.00 58.59 67 TYR A C 1
ATOM 566 O O . TYR A 1 67 ? -7.866 15.229 36.741 1.00 58.59 67 TYR A O 1
ATOM 574 N N . GLN A 1 68 ? -6.301 14.177 35.579 1.00 57.62 68 GLN A N 1
ATOM 575 C CA . GLN A 1 68 ? -5.275 14.443 36.592 1.00 57.62 68 GLN A CA 1
ATOM 576 C C . GLN A 1 68 ? -4.915 15.935 36.720 1.00 57.62 68 GLN A C 1
ATOM 578 O O . GLN A 1 68 ? -4.579 16.363 37.825 1.00 57.62 68 GLN A O 1
ATOM 583 N N . ILE A 1 69 ? -5.022 16.722 35.638 1.00 58.72 69 ILE A N 1
ATOM 584 C CA . ILE A 1 69 ? -4.820 18.185 35.656 1.00 58.72 69 ILE A CA 1
ATOM 585 C C . ILE A 1 69 ? -5.984 18.867 36.382 1.00 58.72 69 ILE A C 1
ATOM 587 O O . ILE A 1 69 ? -5.760 19.663 37.289 1.00 58.72 69 ILE A O 1
ATOM 591 N N . LEU A 1 70 ? -7.224 18.517 36.026 1.00 53.31 70 LEU A N 1
ATOM 592 C CA . LEU A 1 70 ? -8.442 19.103 36.601 1.00 53.31 70 LEU A CA 1
ATOM 593 C C . LEU A 1 70 ? -8.608 18.798 38.095 1.00 53.31 70 LEU A C 1
ATOM 595 O O . LEU A 1 70 ? -9.084 19.647 38.841 1.00 53.31 70 LEU A O 1
ATOM 599 N N . TYR A 1 71 ? -8.196 17.608 38.538 1.00 57.66 71 TYR A N 1
ATOM 600 C CA . TYR A 1 71 ? -8.302 17.179 39.937 1.00 57.66 71 TYR A CA 1
ATOM 601 C C . TYR A 1 71 ? -6.981 17.312 40.721 1.00 57.66 71 TYR A C 1
ATOM 603 O O . TYR A 1 71 ? -6.838 16.715 41.789 1.00 57.66 71 TYR A O 1
ATOM 611 N N . GLY A 1 72 ? -6.020 18.095 40.208 1.00 53.75 72 GLY A N 1
ATOM 612 C CA . GLY A 1 72 ? -4.867 18.593 40.971 1.00 53.75 72 GLY A CA 1
ATOM 613 C C . GLY A 1 72 ? -3.850 17.540 41.424 1.00 53.75 72 GLY A C 1
ATOM 614 O O . GLY A 1 72 ? -3.223 17.714 42.465 1.00 53.75 72 GLY A O 1
ATOM 615 N N . LYS A 1 73 ? -3.683 16.435 40.684 1.00 55.91 73 LYS A N 1
ATOM 616 C CA . LYS A 1 73 ? -2.771 15.326 41.049 1.00 55.91 73 LYS A CA 1
ATOM 617 C C . LYS A 1 73 ? -1.504 15.220 40.190 1.00 55.91 73 LYS A C 1
ATOM 619 O O . LYS A 1 73 ? -0.840 14.186 40.231 1.00 55.91 73 LYS A O 1
ATOM 624 N N . LEU A 1 74 ? -1.152 16.247 39.417 1.00 53.62 74 LEU A N 1
ATOM 625 C CA . LEU A 1 74 ? 0.095 16.261 38.644 1.00 53.62 74 LEU A CA 1
ATOM 626 C C . LEU A 1 74 ? 1.154 17.108 39.341 1.00 53.62 74 LEU A C 1
ATOM 628 O O . LEU A 1 74 ? 0.909 18.259 39.683 1.00 53.62 74 LEU A O 1
ATOM 632 N N . SER A 1 75 ? 2.339 16.525 39.514 1.00 59.56 75 SER A N 1
ATOM 633 C CA . SER A 1 75 ? 3.556 17.287 39.781 1.00 59.56 75 SER A CA 1
ATOM 634 C C . SER A 1 75 ? 3.881 18.191 38.586 1.00 59.56 75 SER A C 1
ATOM 636 O O . SER A 1 75 ? 3.447 17.917 37.464 1.00 59.56 75 SER A O 1
ATOM 638 N N . ASP A 1 76 ? 4.675 19.243 38.801 1.00 58.06 76 ASP A N 1
ATOM 639 C CA . ASP A 1 76 ? 5.001 20.261 37.785 1.00 58.06 76 ASP A CA 1
ATOM 640 C C . ASP A 1 76 ? 5.524 19.666 36.463 1.00 58.06 76 ASP A C 1
ATOM 642 O O . ASP A 1 76 ? 5.220 20.157 35.375 1.00 58.06 76 ASP A O 1
ATOM 646 N N . LEU A 1 77 ? 6.229 18.531 36.535 1.00 58.06 77 LEU A N 1
ATOM 647 C CA . LEU A 1 77 ? 6.723 17.790 35.370 1.00 58.06 77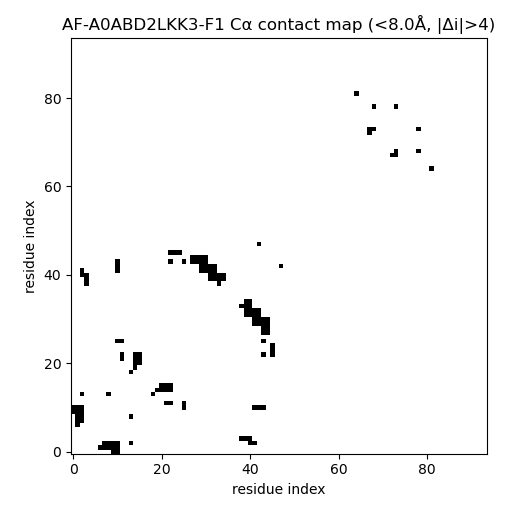 LEU A CA 1
ATOM 648 C C . LEU A 1 77 ? 5.585 17.258 34.476 1.00 58.06 77 LEU A C 1
ATOM 650 O O . LEU A 1 77 ? 5.702 17.224 33.252 1.00 58.06 77 LEU A O 1
ATOM 654 N N . GLY A 1 78 ? 4.464 16.865 35.078 1.00 58.53 78 GLY A N 1
ATOM 655 C CA . GLY A 1 78 ? 3.293 16.350 34.378 1.00 58.53 78 GLY A CA 1
ATOM 656 C C . GLY A 1 78 ? 2.530 17.418 33.590 1.00 58.53 78 GLY A C 1
ATOM 657 O O . GLY A 1 78 ? 2.014 17.137 32.508 1.00 58.53 78 GLY A O 1
ATOM 658 N N . ILE A 1 79 ? 2.527 18.661 34.083 1.00 60.69 79 ILE A N 1
ATOM 659 C CA . ILE A 1 79 ? 1.931 19.813 33.39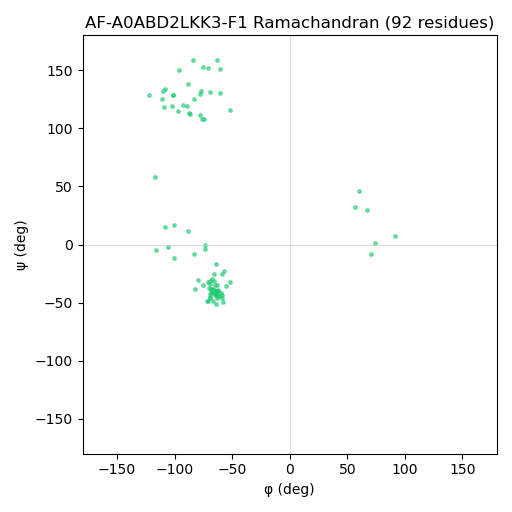0 1.00 60.69 79 ILE A CA 1
ATOM 660 C C . ILE A 1 79 ? 2.748 20.157 32.137 1.00 60.69 79 ILE A C 1
ATOM 662 O O . ILE A 1 79 ? 2.180 20.383 31.066 1.00 60.69 79 ILE A O 1
ATOM 666 N N . VAL A 1 80 ? 4.081 20.121 32.231 1.00 60.25 80 VAL A N 1
ATOM 667 C CA . VAL A 1 80 ? 4.976 20.384 31.090 1.00 60.25 80 VAL A CA 1
ATOM 668 C C . VAL A 1 80 ? 4.778 19.344 29.982 1.00 60.25 80 VAL A C 1
ATOM 670 O O . VAL A 1 80 ? 4.634 19.708 28.814 1.00 60.25 80 VAL A O 1
ATOM 673 N N . VAL A 1 81 ? 4.686 18.057 30.334 1.00 63.78 81 VAL A N 1
ATOM 674 C CA . VAL A 1 81 ? 4.471 16.977 29.354 1.00 63.78 81 VAL A CA 1
ATOM 675 C C . VAL A 1 81 ? 3.095 17.085 28.686 1.00 63.78 81 VAL A C 1
ATOM 677 O O . VAL A 1 81 ? 3.001 16.947 27.467 1.00 63.78 81 VAL A O 1
ATOM 680 N N . ALA A 1 82 ? 2.036 17.400 29.437 1.00 60.91 82 ALA A N 1
ATOM 681 C CA . ALA A 1 82 ? 0.701 17.583 28.867 1.00 60.91 82 ALA A CA 1
ATOM 682 C C . ALA A 1 82 ? 0.623 18.796 27.922 1.00 60.91 82 ALA A C 1
ATOM 684 O O . ALA A 1 82 ? 0.013 18.716 26.855 1.00 60.91 82 ALA A O 1
ATOM 685 N N . THR A 1 83 ? 1.297 19.895 28.268 1.00 63.19 83 THR A N 1
ATOM 686 C CA . THR A 1 83 ? 1.340 21.111 27.440 1.00 63.19 83 THR A CA 1
ATOM 687 C C . THR A 1 83 ? 2.129 20.883 26.146 1.00 63.19 83 THR A C 1
ATOM 689 O O . THR A 1 83 ? 1.717 21.340 25.074 1.00 63.19 83 THR A O 1
ATOM 692 N N . LEU A 1 84 ? 3.221 20.112 26.209 1.00 61.88 84 LEU A N 1
ATOM 693 C CA . LEU A 1 84 ? 3.979 19.695 25.027 1.00 61.88 84 LEU A CA 1
ATOM 694 C C . LEU A 1 84 ? 3.152 18.781 24.118 1.00 61.88 84 LEU A C 1
ATOM 696 O O . LEU A 1 84 ? 3.135 18.998 22.909 1.00 61.88 84 LEU A O 1
ATOM 700 N N . LEU A 1 85 ? 2.415 17.816 24.678 1.00 62.50 85 LEU A N 1
ATOM 701 C CA . LEU A 1 85 ? 1.530 16.930 23.912 1.00 62.50 85 LEU A CA 1
ATOM 702 C C . LEU A 1 85 ? 0.377 17.694 23.245 1.00 62.50 85 LEU A C 1
ATOM 704 O O . LEU A 1 85 ? 0.070 17.433 22.081 1.00 62.50 85 LEU A O 1
ATOM 708 N N . TYR A 1 86 ? -0.211 18.675 23.936 1.00 63.06 86 TYR A N 1
ATOM 709 C CA . TYR A 1 86 ? -1.247 19.541 23.369 1.00 63.06 86 TYR A CA 1
ATOM 710 C C . TYR A 1 86 ? -0.702 20.377 22.202 1.00 63.06 86 TYR A C 1
ATOM 712 O O . TYR A 1 86 ? -1.284 20.391 21.116 1.00 63.06 86 TYR A O 1
ATOM 720 N N . SER A 1 87 ? 0.472 20.985 22.377 1.00 58.66 87 SER A N 1
ATOM 721 C CA . SER A 1 87 ? 1.146 21.764 21.329 1.00 58.66 87 SER A CA 1
ATOM 722 C C . SER A 1 87 ? 1.508 20.901 20.112 1.00 58.66 87 SER A C 1
ATOM 724 O O . SER A 1 87 ? 1.311 21.316 18.970 1.00 58.66 87 SER A O 1
ATOM 726 N N . PHE A 1 88 ? 1.950 19.660 20.341 1.00 54.28 88 PHE A N 1
ATOM 727 C CA . PHE A 1 88 ? 2.241 18.699 19.273 1.00 54.28 88 PHE A CA 1
ATOM 728 C C . PHE A 1 88 ? 0.980 18.269 18.511 1.00 54.28 88 PHE A C 1
ATOM 730 O O . PHE A 1 88 ? 1.007 18.129 17.289 1.00 54.28 88 PHE A O 1
ATOM 737 N N . SER A 1 89 ? -0.142 18.099 19.217 1.00 55.78 89 SER A N 1
ATOM 738 C CA . SER A 1 89 ? -1.427 17.748 18.601 1.00 55.78 89 SER A CA 1
ATOM 739 C C . SER A 1 89 ? -1.973 18.860 17.698 1.00 55.78 89 SER A C 1
ATOM 741 O O . SER A 1 89 ? -2.606 18.571 16.684 1.00 55.78 89 SER A O 1
ATOM 743 N N . HIS A 1 90 ? -1.679 20.122 18.024 1.00 52.75 90 HIS A N 1
ATOM 744 C CA . HIS A 1 90 ? -2.078 21.272 17.218 1.00 52.75 90 HIS A CA 1
ATOM 745 C C . HIS A 1 90 ? -1.162 21.480 16.001 1.00 52.75 90 HIS A C 1
ATOM 747 O O . HIS A 1 90 ? -1.630 21.923 14.955 1.00 52.75 90 HIS A O 1
ATOM 753 N N . PHE A 1 91 ? 0.119 21.108 16.108 1.00 50.72 91 PHE A N 1
ATOM 754 C CA . PHE A 1 91 ? 1.077 21.143 14.998 1.00 50.72 91 PHE A CA 1
ATOM 755 C C . PHE A 1 91 ? 0.787 20.077 13.929 1.00 50.72 91 PHE A C 1
ATOM 757 O O . PHE A 1 91 ? 0.890 20.355 12.744 1.00 50.72 91 PHE A O 1
ATOM 764 N N . LEU A 1 92 ? 0.353 18.876 14.327 1.00 48.84 92 LEU A N 1
ATOM 765 C CA . LEU A 1 92 ? -0.011 17.790 13.399 1.00 48.84 92 LEU A CA 1
ATOM 766 C C . LEU A 1 92 ? -1.353 18.002 12.672 1.00 48.84 92 LEU A C 1
ATOM 768 O O . LEU A 1 92 ? -1.746 17.171 11.853 1.00 48.84 92 LEU A O 1
ATOM 772 N N . ARG A 1 93 ? -2.080 19.075 13.003 1.00 46.38 93 ARG A N 1
ATOM 773 C CA . ARG A 1 93 ? -3.394 19.405 12.436 1.00 46.38 93 ARG A CA 1
ATOM 774 C C . ARG A 1 93 ? -3.349 20.570 11.436 1.00 46.38 93 ARG A C 1
ATOM 776 O O . ARG A 1 93 ? -4.398 20.891 10.882 1.00 46.38 93 ARG A O 1
ATOM 783 N N . SER A 1 94 ? -2.176 21.178 11.227 1.00 43.22 94 SER A N 1
ATOM 784 C CA . SER A 1 94 ? -1.904 22.202 10.205 1.00 43.22 94 SER A CA 1
ATOM 785 C C . SER A 1 94 ? -1.086 21.628 9.055 1.00 43.22 94 SER A C 1
ATOM 787 O O . SER A 1 94 ? -1.134 22.270 7.984 1.00 43.22 94 SER A O 1
#

Organism: NCBI:txid157864